Protein AF-A0A261QUI4-F1 (afdb_monomer_lite)

Foldseek 3Di:
DDKDFDQDDDDPVDPPVPPPDDQAFDWDDPDQWTWTWHWDADPRGIMIDIDTCNVVVVVVVVVVVVVVVVVVVVVVVVVVVVVVVVPDDPVVVVVVVVVVVD

Sequence (102 aa):
MRAWLQDGAAGGNMPSQLNSLPPRLHLLEPGAETWHVMVADTSRGRLYVLYDATDHEARVRDFGLIVLGMGALCIMAACEVMLLNAELPGDIRHRVARAQRH

pLDDT: mean 74.52, std 11.23, range [52.28, 97.19]

Organism: NCBI:txid1416805

Structure (mmCIF, N/CA/C/O backbone):
data_AF-A0A261QUI4-F1
#
_entry.id   AF-A0A261QUI4-F1
#
loop_
_atom_site.group_PDB
_atom_site.id
_atom_site.type_symbol
_atom_site.label_atom_id
_atom_site.label_alt_id
_atom_site.label_comp_id
_atom_site.label_asym_id
_atom_site.label_entity_id
_atom_site.label_seq_id
_atom_site.pdbx_PDB_ins_code
_atom_site.Cartn_x
_atom_site.Cartn_y
_atom_site.Cartn_z
_atom_site.occupancy
_atom_site.B_iso_or_equiv
_atom_site.auth_seq_id
_atom_site.auth_comp_id
_atom_site.auth_asym_id
_atom_site.auth_atom_id
_atom_site.pdbx_PDB_model_num
ATOM 1 N N . MET A 1 1 ? -3.745 -9.224 14.650 1.00 66.00 1 MET A N 1
ATOM 2 C CA . MET A 1 1 ? -5.200 -9.179 14.932 1.00 66.00 1 MET A CA 1
ATOM 3 C C . MET A 1 1 ? -5.409 -9.254 16.433 1.00 66.00 1 MET A C 1
ATOM 5 O O . MET A 1 1 ? -4.853 -10.147 17.064 1.00 66.00 1 MET A O 1
ATOM 9 N N . ARG A 1 2 ? -6.149 -8.307 17.007 1.00 75.31 2 ARG A N 1
ATOM 10 C CA . ARG A 1 2 ? -6.484 -8.266 18.437 1.00 75.31 2 ARG A CA 1
ATOM 11 C C . ARG A 1 2 ? -7.991 -8.085 18.589 1.00 75.31 2 ARG A C 1
ATOM 13 O O . ARG A 1 2 ? -8.598 -7.367 17.801 1.00 75.31 2 ARG A O 1
ATOM 20 N N . ALA A 1 3 ? -8.590 -8.755 19.566 1.00 77.06 3 ALA A N 1
ATOM 21 C CA . ALA A 1 3 ? -10.022 -8.673 19.819 1.00 77.06 3 ALA A CA 1
ATOM 22 C C . ALA A 1 3 ? -10.284 -8.525 21.316 1.00 77.06 3 ALA A C 1
ATOM 24 O O . ALA A 1 3 ? -9.637 -9.184 22.131 1.00 77.06 3 ALA A O 1
ATOM 25 N N . TRP A 1 4 ? -11.248 -7.678 21.656 1.00 78.50 4 TRP A N 1
ATOM 26 C CA . TRP A 1 4 ? -11.690 -7.437 23.022 1.00 78.50 4 TRP A CA 1
ATOM 27 C C . TRP A 1 4 ? -13.214 -7.498 23.074 1.00 78.50 4 TRP A C 1
ATOM 29 O O . TRP A 1 4 ? -13.895 -6.907 22.237 1.00 78.50 4 TRP A O 1
ATOM 39 N N . LEU A 1 5 ? -13.746 -8.208 24.066 1.00 73.62 5 LEU A N 1
ATOM 40 C CA . LEU A 1 5 ? -15.171 -8.229 24.377 1.00 73.62 5 LEU A CA 1
ATOM 41 C C . LEU A 1 5 ? -15.390 -7.423 25.657 1.00 73.62 5 LEU A C 1
ATOM 43 O O . LEU A 1 5 ? -14.792 -7.720 26.691 1.00 73.62 5 LEU A O 1
ATOM 47 N N . GLN A 1 6 ? -16.215 -6.387 25.569 1.00 72.44 6 GLN A N 1
ATOM 48 C CA . GLN A 1 6 ? -16.561 -5.515 26.679 1.00 72.44 6 GLN A CA 1
ATOM 49 C C . GLN A 1 6 ? -17.974 -5.844 27.174 1.00 72.44 6 GLN A C 1
ATOM 51 O O . GLN A 1 6 ? -18.960 -5.309 26.665 1.00 72.44 6 GLN A O 1
ATOM 56 N N . ASP A 1 7 ? -18.056 -6.673 28.212 1.00 68.75 7 ASP A N 1
ATOM 57 C CA . ASP A 1 7 ? -19.285 -6.931 28.971 1.00 68.75 7 ASP A CA 1
ATOM 58 C C . ASP A 1 7 ? -19.348 -5.938 30.158 1.00 68.75 7 ASP A C 1
ATOM 60 O O . ASP A 1 7 ? -19.107 -6.295 31.310 1.00 68.75 7 ASP A O 1
ATOM 64 N N . GLY A 1 8 ? -19.581 -4.645 29.882 1.00 67.38 8 GLY A N 1
ATOM 65 C CA . GLY A 1 8 ? -19.662 -3.586 30.909 1.00 67.38 8 GLY A CA 1
ATOM 66 C C . GLY A 1 8 ? -18.491 -2.588 30.912 1.00 67.38 8 GLY A C 1
ATOM 67 O O . GLY A 1 8 ? -18.262 -1.904 29.916 1.00 67.38 8 GLY A O 1
ATOM 68 N N . ALA A 1 9 ? -17.779 -2.415 32.035 1.00 56.12 9 ALA A N 1
ATOM 69 C CA . ALA A 1 9 ? -16.671 -1.450 32.138 1.00 56.12 9 ALA A CA 1
ATOM 70 C C . ALA A 1 9 ? -15.499 -1.844 31.219 1.00 56.12 9 ALA A C 1
ATOM 72 O O . ALA A 1 9 ? -15.158 -3.021 31.122 1.00 56.12 9 ALA A O 1
ATOM 73 N N . ALA A 1 10 ? -14.899 -0.866 30.531 1.00 56.00 10 ALA A N 1
ATOM 74 C CA . ALA A 1 10 ? -13.816 -1.097 29.576 1.00 56.00 10 ALA A CA 1
ATOM 75 C C . ALA A 1 10 ? -12.675 -1.889 30.230 1.00 56.00 10 ALA A C 1
ATOM 77 O O . ALA A 1 10 ? -12.036 -1.414 31.170 1.00 56.00 10 ALA A O 1
ATOM 78 N N . GLY A 1 11 ? -12.444 -3.116 29.756 1.00 55.50 11 GLY A N 1
ATOM 79 C CA . GLY A 1 11 ? -11.379 -3.975 30.263 1.00 55.50 11 GLY A CA 1
ATOM 80 C C . GLY A 1 11 ? -10.025 -3.286 30.096 1.00 55.50 11 GLY A C 1
ATOM 81 O O . GLY A 1 11 ? -9.686 -2.851 28.996 1.00 55.50 11 GLY A O 1
ATOM 82 N N . GLY A 1 12 ? -9.248 -3.192 31.180 1.00 58.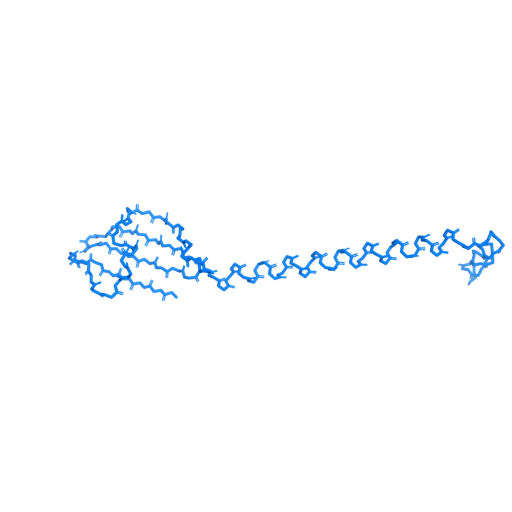03 12 GLY A N 1
ATOM 83 C CA . GLY A 1 12 ? -8.045 -2.351 31.301 1.00 58.03 12 GLY A CA 1
ATOM 84 C C . GLY A 1 12 ? -6.870 -2.650 30.356 1.00 58.03 12 GLY A C 1
ATOM 85 O O . GLY A 1 12 ? -5.811 -2.059 30.519 1.00 58.03 12 GLY A O 1
ATOM 86 N N . ASN A 1 13 ? -7.039 -3.544 29.379 1.00 64.12 13 ASN A N 1
ATOM 87 C CA . ASN A 1 13 ? -6.040 -3.879 28.361 1.00 64.12 13 ASN A CA 1
ATOM 88 C C . ASN A 1 13 ? -6.439 -3.413 26.943 1.00 64.12 13 ASN A C 1
ATOM 90 O O . ASN A 1 13 ? -5.825 -3.830 25.959 1.00 64.12 13 ASN A O 1
ATOM 94 N N . MET A 1 14 ? -7.500 -2.606 26.816 1.00 66.81 14 MET A N 1
ATOM 95 C CA . MET A 1 14 ? -7.902 -1.988 25.551 1.00 66.81 14 MET A CA 1
ATOM 96 C C . MET A 1 14 ? -7.290 -0.578 25.433 1.00 66.81 14 MET A C 1
ATOM 98 O O . MET A 1 14 ? -7.422 0.210 26.373 1.00 66.81 14 MET A O 1
ATOM 102 N N . PRO A 1 15 ? -6.626 -0.239 24.308 1.00 69.12 15 PRO A N 1
ATOM 103 C CA . PRO A 1 15 ? -6.131 1.112 24.050 1.00 69.12 15 PRO A CA 1
ATOM 104 C C . PRO A 1 15 ? -7.214 2.171 24.270 1.00 69.12 15 PRO A C 1
ATOM 106 O O . PRO A 1 15 ? -8.340 2.031 23.791 1.00 69.12 15 PRO A O 1
ATOM 109 N N . SER A 1 16 ? -6.874 3.252 24.972 1.00 71.25 16 SER A N 1
ATOM 110 C CA . SER A 1 16 ? -7.833 4.303 25.333 1.00 71.25 16 SER A CA 1
ATOM 111 C C . SER A 1 16 ? -8.483 4.968 24.116 1.00 71.25 16 SER A C 1
ATOM 113 O O . SER A 1 16 ? -9.626 5.408 24.217 1.00 71.25 16 SER A O 1
ATOM 115 N N . GLN A 1 17 ? -7.810 4.964 22.957 1.00 68.50 17 GLN A N 1
ATOM 116 C CA . GLN A 1 17 ? -8.347 5.476 21.690 1.00 68.50 17 GLN A CA 1
ATOM 117 C C . GLN A 1 17 ? -9.567 4.689 21.175 1.00 68.50 17 GLN A C 1
ATOM 119 O O . GLN A 1 17 ? -10.313 5.200 20.346 1.00 68.50 17 GLN A O 1
ATOM 124 N N . LEU A 1 18 ? -9.790 3.463 21.661 1.00 66.81 18 LEU A N 1
ATOM 125 C CA . LEU A 1 18 ? -10.902 2.601 21.246 1.00 66.81 18 LEU A CA 1
ATOM 126 C C . LEU A 1 18 ? -12.151 2.774 22.124 1.00 66.81 18 LEU A C 1
ATOM 128 O O . LEU A 1 18 ? -13.250 2.442 21.686 1.00 66.81 18 LEU A O 1
ATOM 132 N N . ASN A 1 19 ? -12.004 3.306 23.346 1.00 67.44 19 ASN A N 1
ATOM 133 C CA . ASN A 1 19 ? -13.074 3.355 24.355 1.00 67.44 19 ASN A CA 1
ATOM 134 C C . ASN A 1 19 ? -14.271 4.237 23.967 1.00 67.44 19 ASN A C 1
ATOM 136 O O . ASN A 1 19 ? -15.366 4.042 24.492 1.00 67.44 19 ASN A O 1
ATOM 140 N N . SER A 1 20 ? -14.076 5.217 23.083 1.00 68.31 20 SER A N 1
ATOM 141 C CA . SER A 1 20 ? -15.108 6.180 22.676 1.00 68.31 20 SER A CA 1
ATOM 142 C C . SER A 1 20 ? -15.661 5.937 21.269 1.00 68.31 20 SER A C 1
ATOM 144 O O . SER A 1 20 ? -16.468 6.735 20.790 1.00 68.31 20 SER A O 1
ATOM 146 N N . LEU A 1 21 ? -15.257 4.856 20.593 1.00 67.50 21 LEU A N 1
ATOM 147 C CA . LEU A 1 21 ? -15.675 4.617 19.215 1.00 67.50 21 LEU A CA 1
ATOM 148 C C . LEU A 1 21 ? -17.128 4.119 19.155 1.00 67.50 21 LEU A C 1
ATOM 150 O O . LEU A 1 21 ? -17.477 3.135 19.817 1.00 67.50 21 LEU A O 1
ATOM 154 N N . PRO A 1 22 ? -17.995 4.768 18.356 1.00 68.38 22 PRO A N 1
ATOM 155 C CA . PRO A 1 22 ? -19.357 4.295 18.156 1.00 68.38 22 PRO A CA 1
ATOM 156 C C . PRO A 1 22 ? -19.365 2.957 17.392 1.00 68.38 22 PRO A C 1
ATOM 158 O O . PRO A 1 22 ? -18.421 2.681 16.653 1.00 68.38 22 PRO A O 1
ATOM 161 N N . PRO A 1 23 ? -20.417 2.129 17.519 1.00 67.31 23 PRO A N 1
ATOM 162 C CA . PRO A 1 23 ? -20.531 0.852 16.811 1.00 67.31 23 PRO A CA 1
ATOM 163 C C . PRO A 1 23 ? -20.543 1.059 15.287 1.00 67.31 23 PRO A C 1
ATOM 165 O O . PRO A 1 23 ? -21.550 1.453 14.695 1.00 67.31 23 PRO A O 1
ATOM 168 N N . ARG A 1 24 ? -19.375 0.868 14.665 1.00 69.81 24 ARG A N 1
ATOM 169 C CA . ARG A 1 24 ? -19.112 0.987 13.226 1.00 69.81 24 ARG A CA 1
ATOM 170 C C . ARG A 1 24 ? -17.727 0.425 12.894 1.00 69.81 24 ARG A C 1
ATOM 172 O O . ARG A 1 24 ? -16.933 0.134 13.789 1.00 69.81 24 ARG A O 1
ATOM 179 N N . LEU A 1 25 ? -17.435 0.329 11.599 1.00 71.88 25 LEU A N 1
ATOM 180 C CA . LEU A 1 25 ? -16.070 0.248 11.095 1.00 71.88 25 LEU A CA 1
ATOM 181 C C . LEU A 1 25 ? -15.413 1.633 11.193 1.00 71.88 25 LEU A C 1
ATOM 183 O O . LEU A 1 25 ? -15.960 2.609 10.676 1.00 71.88 25 LEU A O 1
ATOM 187 N N . HIS A 1 26 ? -14.251 1.695 11.833 1.00 74.50 26 HIS A N 1
ATOM 188 C CA . HIS A 1 26 ? -13.417 2.885 11.956 1.00 74.50 26 HIS A CA 1
ATOM 189 C C . HIS A 1 26 ? -12.024 2.601 11.413 1.00 74.50 26 HIS A C 1
ATOM 191 O O . HIS A 1 26 ? -11.445 1.551 11.689 1.00 74.50 26 HIS A O 1
ATOM 197 N N . LEU A 1 27 ? -11.494 3.559 10.661 1.00 71.94 27 LEU A N 1
ATOM 198 C CA . LEU A 1 27 ? -10.089 3.620 10.286 1.00 71.94 27 LEU A CA 1
ATOM 199 C C . LEU A 1 27 ? -9.396 4.556 11.278 1.00 71.94 27 LEU A C 1
ATOM 201 O O . LEU A 1 27 ? -9.827 5.696 11.448 1.00 71.94 27 LEU A O 1
ATOM 205 N N . LEU A 1 28 ? -8.362 4.068 11.954 1.00 72.38 28 LEU A N 1
ATOM 206 C CA . LEU A 1 28 ? -7.520 4.862 12.843 1.00 72.38 28 LEU A CA 1
ATOM 207 C C . LEU A 1 28 ? -6.087 4.787 12.336 1.00 72.38 28 LEU A C 1
ATOM 209 O O . LEU A 1 28 ? -5.574 3.695 12.125 1.00 72.38 28 LEU A O 1
ATOM 213 N N . GLU A 1 29 ? -5.437 5.937 12.211 1.00 66.50 29 GLU A N 1
ATOM 214 C CA . GLU A 1 29 ? -4.042 6.036 11.769 1.00 66.50 29 GLU A CA 1
ATOM 215 C C . GLU A 1 29 ? -3.174 6.664 12.877 1.00 66.50 29 GLU A C 1
ATOM 217 O O . GLU A 1 29 ? -2.799 7.839 12.798 1.00 66.50 29 GLU A O 1
ATOM 222 N N . PRO A 1 30 ? -2.905 5.956 13.992 1.00 67.81 30 PRO A N 1
ATOM 223 C CA . PRO A 1 30 ? -2.010 6.463 15.023 1.00 67.81 30 PRO A CA 1
ATOM 224 C C . PRO A 1 30 ? -0.550 6.419 14.542 1.00 67.81 30 PRO A C 1
ATOM 226 O O . PRO A 1 30 ? 0.178 5.450 14.743 1.00 67.81 30 PRO A O 1
ATOM 229 N N . GLY A 1 31 ? -0.089 7.517 13.942 1.00 69.06 31 GLY A N 1
ATOM 230 C CA . GLY A 1 31 ? 1.309 7.692 13.545 1.00 69.06 31 GLY A CA 1
ATOM 231 C C . GLY A 1 31 ? 1.649 6.965 12.245 1.00 69.06 31 GLY A C 1
ATOM 232 O O . GLY A 1 31 ? 1.268 7.425 11.175 1.00 69.06 31 GLY A O 1
ATOM 233 N N . ALA A 1 32 ? 2.424 5.881 12.335 1.00 60.75 32 ALA A N 1
ATOM 234 C CA . ALA A 1 32 ? 2.846 5.079 11.180 1.00 60.75 32 ALA A CA 1
ATOM 235 C C . ALA A 1 32 ? 2.021 3.794 11.000 1.00 60.75 32 ALA A C 1
ATOM 237 O O . ALA A 1 32 ? 2.303 3.022 10.087 1.00 60.75 32 ALA A O 1
ATOM 238 N N . GLU A 1 33 ? 1.049 3.555 11.881 1.00 59.38 33 GLU A N 1
ATOM 239 C CA . GLU A 1 33 ? 0.229 2.349 11.883 1.00 59.38 33 GLU A CA 1
ATOM 240 C C . GLU A 1 33 ? -1.170 2.640 11.342 1.00 59.38 33 GLU A C 1
ATOM 242 O O . GLU A 1 33 ? -1.745 3.684 11.650 1.00 59.38 33 GLU A O 1
ATOM 247 N N . THR A 1 34 ? -1.731 1.692 10.591 1.00 69.88 34 THR A N 1
ATOM 248 C CA . THR A 1 34 ? -3.103 1.765 10.081 1.00 69.88 34 THR A CA 1
ATOM 249 C C . THR A 1 34 ? -3.944 0.668 10.714 1.00 69.88 34 THR A C 1
ATOM 251 O O . THR A 1 34 ? -3.753 -0.525 10.465 1.00 69.88 34 THR A O 1
ATOM 254 N N . TRP A 1 35 ? -4.886 1.057 11.568 1.00 74.56 35 TRP A N 1
ATOM 255 C CA . TRP A 1 35 ? -5.764 0.151 12.299 1.00 74.56 35 TRP A CA 1
ATOM 256 C C . TRP A 1 35 ? -7.180 0.203 11.727 1.00 74.56 35 TRP A C 1
ATOM 258 O O . TRP A 1 35 ? -7.859 1.229 11.776 1.00 74.56 35 TRP A O 1
ATOM 268 N N . HIS A 1 36 ? -7.674 -0.940 11.266 1.00 75.38 36 HIS A N 1
ATOM 269 C CA . HIS A 1 36 ? -9.090 -1.142 10.991 1.00 75.38 36 HIS A CA 1
ATOM 270 C C . HIS A 1 36 ? -9.772 -1.695 12.237 1.00 75.38 36 HIS A C 1
ATOM 272 O O . HIS A 1 36 ? -9.504 -2.818 12.665 1.00 75.38 36 HIS A O 1
ATOM 278 N N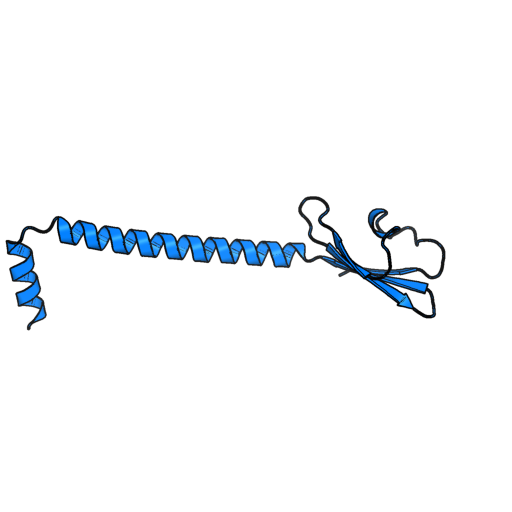 . VAL A 1 37 ? -10.672 -0.914 12.822 1.00 76.31 37 VAL A N 1
ATOM 279 C CA . VAL A 1 37 ? -11.399 -1.278 14.037 1.00 76.31 37 VAL A CA 1
ATOM 280 C C . VAL A 1 37 ? -12.858 -1.511 13.694 1.00 76.31 37 VAL A C 1
ATOM 282 O O . VAL A 1 37 ? -13.562 -0.597 13.276 1.00 76.31 37 VAL A O 1
ATOM 285 N N . MET A 1 38 ? -13.338 -2.729 13.903 1.00 76.88 38 MET A N 1
ATOM 286 C CA . MET A 1 38 ? -14.757 -3.054 13.828 1.00 76.88 38 MET A CA 1
ATOM 287 C C . MET A 1 38 ? -15.335 -3.084 15.238 1.00 76.88 38 MET A C 1
ATOM 289 O O . MET A 1 38 ? -14.874 -3.856 16.081 1.00 76.88 38 MET A O 1
ATOM 293 N N . VAL A 1 39 ? -16.358 -2.268 15.480 1.00 78.19 39 VAL A N 1
ATOM 294 C CA . VAL A 1 39 ? -17.103 -2.248 16.741 1.00 78.19 39 VAL A CA 1
ATOM 295 C C . VAL A 1 39 ? -18.524 -2.734 16.483 1.00 78.19 39 VAL A C 1
ATOM 297 O O . VAL A 1 39 ? -19.258 -2.118 15.711 1.00 78.19 39 VAL A O 1
ATOM 300 N N . ALA A 1 40 ? -18.914 -3.834 17.123 1.00 76.69 40 ALA A N 1
ATOM 301 C CA . ALA A 1 40 ? -20.243 -4.424 16.991 1.00 76.69 40 ALA A CA 1
ATOM 302 C C . ALA A 1 40 ? -20.885 -4.638 18.365 1.00 76.69 40 ALA A C 1
ATOM 304 O O . ALA A 1 40 ? -20.256 -5.175 19.277 1.00 76.69 40 ALA A O 1
ATOM 305 N N . ASP A 1 41 ? -22.149 -4.243 18.506 1.00 76.12 41 ASP A N 1
ATOM 306 C CA . ASP A 1 41 ? -22.932 -4.551 19.701 1.00 76.12 41 ASP A CA 1
ATOM 307 C C . ASP A 1 41 ? -23.462 -5.992 19.613 1.00 76.12 41 ASP A C 1
ATOM 309 O O . ASP A 1 41 ? -23.959 -6.439 18.578 1.00 76.12 41 ASP A O 1
ATOM 313 N N . THR A 1 42 ? -23.338 -6.737 20.708 1.00 72.75 42 THR A N 1
ATOM 314 C CA . THR A 1 42 ? -23.801 -8.122 20.844 1.00 72.75 42 THR A CA 1
ATOM 315 C C . THR A 1 42 ? -24.725 -8.239 22.053 1.00 72.75 42 THR A C 1
ATOM 317 O O . THR A 1 42 ? -24.749 -7.367 22.918 1.00 72.75 42 THR A O 1
ATOM 320 N N . SER A 1 43 ? -25.459 -9.347 22.171 1.00 71.94 43 SER A N 1
ATOM 321 C CA . SER A 1 43 ? -26.351 -9.586 23.316 1.00 71.94 43 SER A CA 1
ATOM 322 C C . SER A 1 43 ? -25.631 -9.701 24.668 1.00 71.94 43 SER A C 1
ATOM 324 O O . SER A 1 43 ? -26.295 -9.710 25.700 1.00 71.94 43 SER A O 1
ATOM 326 N N . ARG A 1 44 ? -24.296 -9.832 24.675 1.00 65.44 44 ARG A N 1
ATOM 327 C CA . ARG A 1 44 ? -23.470 -9.916 25.892 1.00 65.44 44 ARG A CA 1
ATOM 328 C C . ARG A 1 44 ? -22.750 -8.612 26.239 1.00 65.44 44 ARG A C 1
ATOM 330 O O . ARG A 1 44 ? -22.502 -8.362 27.412 1.00 65.44 44 ARG A O 1
ATOM 337 N N . GLY A 1 45 ? -22.516 -7.758 25.248 1.00 73.12 45 GLY A N 1
ATOM 338 C CA . GLY A 1 45 ? -21.698 -6.562 25.392 1.00 73.12 45 GLY A CA 1
ATOM 339 C C . GLY A 1 45 ? -21.209 -6.054 24.039 1.00 73.12 45 GLY A C 1
ATOM 340 O O . GLY A 1 45 ? -21.723 -6.448 22.989 1.00 73.12 45 GLY A O 1
ATOM 341 N N . A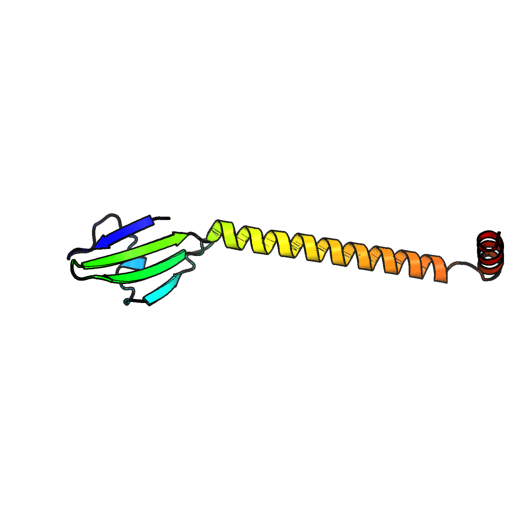RG A 1 46 ? -20.196 -5.190 24.041 1.00 75.88 46 ARG A N 1
ATOM 342 C CA . ARG A 1 46 ? -19.626 -4.608 22.818 1.00 75.88 46 ARG A CA 1
ATOM 343 C C . ARG A 1 46 ? -18.342 -5.329 22.413 1.00 75.88 46 ARG A C 1
ATOM 345 O O . ARG A 1 46 ? -17.414 -5.442 23.209 1.00 75.88 46 ARG A O 1
ATOM 352 N N . LEU A 1 47 ? -18.284 -5.813 21.177 1.00 75.31 47 LEU A N 1
ATOM 353 C CA . LEU A 1 47 ? -17.122 -6.482 20.596 1.00 75.31 47 LEU A CA 1
ATOM 354 C C . LEU A 1 47 ? -16.292 -5.479 19.789 1.00 75.31 47 LEU A C 1
ATOM 356 O O . LEU A 1 47 ? -16.811 -4.840 18.876 1.00 75.31 47 LEU A O 1
ATOM 360 N N . TYR A 1 48 ? -15.000 -5.395 20.095 1.00 75.50 48 TYR A N 1
ATOM 361 C CA . TYR A 1 48 ? -14.016 -4.601 19.366 1.00 75.50 48 TYR A CA 1
ATOM 362 C C . TYR A 1 48 ? -13.021 -5.545 18.699 1.00 75.50 48 TYR A C 1
ATOM 364 O O . TYR A 1 48 ? -12.334 -6.315 19.372 1.00 75.50 48 TYR A O 1
ATOM 372 N N . VAL A 1 49 ? -12.918 -5.482 17.377 1.00 75.88 49 VAL A N 1
ATOM 373 C CA . VAL A 1 49 ? -11.932 -6.234 16.597 1.00 75.88 49 VAL A CA 1
ATOM 374 C C . VAL A 1 49 ? -11.005 -5.236 15.928 1.00 75.88 49 VAL A C 1
ATOM 376 O O . VAL A 1 49 ? -11.447 -4.458 15.091 1.00 75.88 49 VAL A O 1
ATOM 379 N N . LEU A 1 50 ? -9.725 -5.263 16.290 1.00 76.50 50 LEU A N 1
ATOM 380 C CA . LEU A 1 50 ? -8.681 -4.462 15.665 1.00 76.50 50 LEU A CA 1
ATOM 381 C C . LEU A 1 50 ? -7.860 -5.342 14.729 1.00 76.50 50 LEU A C 1
ATOM 383 O O . LEU A 1 50 ? -7.202 -6.316 15.128 1.00 76.50 50 LEU A O 1
ATOM 387 N N . TYR A 1 51 ? -7.895 -4.966 13.464 1.00 72.31 51 TYR A N 1
ATOM 388 C CA . TYR A 1 51 ? -7.025 -5.475 12.432 1.00 72.31 51 TYR A CA 1
ATOM 389 C C . TYR A 1 51 ? -5.938 -4.439 12.160 1.00 72.31 51 TYR A C 1
ATOM 391 O O . TYR A 1 51 ? -6.218 -3.323 11.735 1.00 72.31 51 TYR A O 1
ATOM 399 N N . ASP A 1 52 ? -4.702 -4.821 12.446 1.00 68.12 52 ASP A N 1
ATOM 400 C CA . ASP A 1 52 ? -3.530 -4.038 12.085 1.00 68.12 52 ASP A CA 1
ATOM 401 C C . ASP A 1 52 ? -3.244 -4.284 10.598 1.00 68.12 52 ASP A C 1
ATOM 403 O O . ASP A 1 52 ? -2.923 -5.409 10.205 1.00 68.12 52 ASP A O 1
ATOM 407 N N . ALA A 1 53 ? -3.467 -3.259 9.777 1.00 66.69 53 ALA A N 1
ATOM 408 C CA . ALA A 1 53 ? -3.276 -3.279 8.331 1.00 66.69 53 ALA A CA 1
ATOM 409 C C . ALA A 1 53 ? -1.945 -2.640 7.903 1.00 66.69 53 ALA A C 1
ATOM 411 O O . ALA A 1 53 ? -1.668 -2.583 6.705 1.00 66.69 53 ALA A O 1
ATOM 412 N N . THR A 1 54 ? -1.108 -2.204 8.850 1.00 63.09 54 THR A N 1
ATOM 413 C CA . THR A 1 54 ? 0.139 -1.461 8.597 1.00 63.09 54 THR A CA 1
ATOM 414 C C . THR A 1 54 ? 1.066 -2.195 7.627 1.00 63.09 54 THR A C 1
ATOM 416 O O . THR A 1 54 ? 1.498 -1.634 6.619 1.00 63.09 54 THR A O 1
ATOM 419 N N . ASP A 1 55 ? 1.292 -3.490 7.862 1.00 59.06 55 ASP A N 1
ATOM 420 C CA . ASP A 1 55 ? 2.114 -4.337 6.987 1.00 59.06 55 ASP A CA 1
ATOM 421 C C . ASP A 1 55 ? 1.509 -4.518 5.585 1.00 59.06 55 ASP A C 1
ATOM 423 O O . ASP A 1 55 ? 2.228 -4.719 4.601 1.00 59.06 55 ASP A O 1
ATOM 427 N N . HIS A 1 56 ? 0.179 -4.463 5.477 1.00 58.53 56 HIS A N 1
ATOM 428 C CA . HIS A 1 56 ? -0.519 -4.588 4.201 1.00 58.53 56 HIS A CA 1
ATOM 429 C C . HIS A 1 56 ? -0.374 -3.314 3.365 1.00 58.53 56 HIS A C 1
ATOM 431 O O . HIS A 1 56 ? -0.080 -3.391 2.172 1.00 58.53 56 HIS A O 1
ATOM 437 N N . GLU A 1 57 ? -0.519 -2.144 3.981 1.00 63.47 57 GLU A N 1
ATOM 438 C CA . GLU A 1 57 ? -0.401 -0.859 3.289 1.00 63.47 57 GLU A CA 1
ATOM 439 C C . GLU A 1 57 ? 1.041 -0.525 2.902 1.00 63.47 57 GLU A C 1
ATOM 441 O O . GLU A 1 57 ? 1.281 -0.037 1.792 1.00 63.47 57 GLU A O 1
ATOM 446 N N . ALA A 1 58 ? 2.012 -0.861 3.757 1.00 68.75 58 ALA A N 1
ATOM 447 C CA . ALA A 1 58 ? 3.433 -0.724 3.441 1.00 68.75 58 ALA A CA 1
ATOM 448 C C . ALA A 1 58 ? 3.801 -1.515 2.174 1.00 68.75 58 ALA A C 1
ATOM 450 O O . ALA A 1 58 ? 4.414 -0.979 1.251 1.00 68.75 58 ALA A O 1
ATOM 451 N N . ARG A 1 59 ? 3.321 -2.760 2.061 1.00 69.88 59 ARG A N 1
ATOM 452 C CA . ARG A 1 59 ? 3.595 -3.617 0.901 1.00 69.88 59 ARG A CA 1
ATOM 453 C C . ARG A 1 59 ? 2.967 -3.099 -0.394 1.00 69.88 59 ARG A C 1
ATOM 455 O O . ARG A 1 59 ? 3.578 -3.212 -1.456 1.00 69.88 59 ARG A O 1
ATOM 462 N N . VAL A 1 60 ? 1.759 -2.534 -0.326 1.00 74.62 60 VAL A N 1
ATOM 463 C CA . VAL A 1 60 ? 1.105 -1.916 -1.495 1.00 74.62 60 VAL A CA 1
ATOM 464 C C . VAL A 1 60 ? 1.910 -0.713 -1.989 1.00 74.62 60 VAL A C 1
ATOM 466 O O . VAL A 1 60 ? 2.106 -0.556 -3.196 1.00 74.62 60 VAL A O 1
ATOM 469 N N . ARG A 1 61 ? 2.430 0.105 -1.068 1.00 78.06 61 ARG A N 1
ATOM 470 C CA . ARG A 1 61 ? 3.284 1.252 -1.399 1.00 78.06 61 ARG A CA 1
ATOM 471 C C . ARG A 1 61 ? 4.594 0.817 -2.056 1.00 78.06 61 ARG A C 1
ATOM 473 O O . ARG A 1 61 ? 4.951 1.371 -3.095 1.00 78.06 61 ARG A O 1
ATOM 480 N N . ASP A 1 62 ? 5.263 -0.195 -1.510 1.00 82.69 62 ASP A N 1
ATOM 481 C CA . ASP A 1 62 ? 6.514 -0.725 -2.067 1.00 82.69 62 ASP A CA 1
ATOM 482 C C . ASP A 1 62 ? 6.319 -1.282 -3.480 1.00 82.69 62 ASP A C 1
ATOM 484 O O . ASP A 1 62 ? 7.105 -0.997 -4.385 1.00 82.69 62 ASP A O 1
ATOM 488 N N . PHE A 1 63 ? 5.227 -2.018 -3.711 1.00 84.56 63 PHE A N 1
ATOM 489 C CA . PHE A 1 63 ? 4.886 -2.508 -5.045 1.00 84.56 63 PHE A CA 1
ATOM 490 C C . PHE A 1 63 ? 4.667 -1.356 -6.037 1.00 84.56 63 PHE A C 1
ATOM 492 O O . PHE A 1 63 ? 5.180 -1.397 -7.156 1.00 84.56 63 PHE A O 1
ATOM 499 N N . GLY A 1 64 ? 3.965 -0.299 -5.616 1.00 86.88 64 GLY A N 1
ATOM 500 C CA . GLY A 1 64 ? 3.772 0.906 -6.424 1.00 86.88 64 GLY A CA 1
ATOM 501 C C . GLY A 1 64 ? 5.092 1.577 -6.816 1.00 86.88 64 GLY A C 1
ATOM 502 O O . GLY A 1 64 ? 5.269 1.946 -7.977 1.00 86.88 64 GLY A O 1
ATOM 503 N N . LEU A 1 65 ? 6.045 1.678 -5.884 1.00 91.88 65 LEU A N 1
ATOM 504 C CA . LEU A 1 65 ? 7.373 2.243 -6.148 1.00 91.88 65 LEU A CA 1
ATOM 505 C C . LEU A 1 65 ? 8.192 1.389 -7.121 1.00 91.88 65 LEU A C 1
ATOM 507 O O . LEU A 1 65 ? 8.850 1.938 -8.005 1.00 91.88 65 LEU A O 1
ATOM 511 N N . ILE A 1 66 ? 8.121 0.060 -7.014 1.00 93.06 66 ILE A N 1
ATOM 512 C CA . ILE A 1 66 ? 8.792 -0.854 -7.950 1.00 93.06 66 ILE A CA 1
ATOM 513 C C . ILE A 1 66 ? 8.229 -0.686 -9.364 1.00 93.06 66 ILE A C 1
ATOM 515 O O . ILE A 1 66 ? 8.996 -0.555 -10.319 1.00 93.06 66 ILE A O 1
ATOM 519 N N . VAL A 1 67 ? 6.901 -0.661 -9.513 1.00 95.88 67 VAL A N 1
ATOM 520 C CA . VAL A 1 67 ? 6.243 -0.487 -10.819 1.00 95.88 67 VAL A CA 1
ATOM 521 C C . VAL A 1 67 ? 6.579 0.875 -11.422 1.00 95.88 67 VAL A C 1
ATOM 523 O O . VAL A 1 67 ? 6.899 0.956 -12.608 1.00 95.88 67 VAL A O 1
ATOM 526 N N . LEU A 1 68 ? 6.568 1.935 -10.611 1.00 95.81 68 LEU A N 1
ATOM 527 C CA . LEU A 1 68 ? 6.961 3.273 -11.044 1.00 95.81 68 LEU A CA 1
ATOM 528 C C . LEU A 1 68 ? 8.424 3.310 -11.508 1.00 95.81 68 LEU A C 1
ATOM 530 O O . LEU A 1 68 ? 8.713 3.848 -12.576 1.00 95.81 68 LEU A O 1
ATOM 534 N N . GLY A 1 69 ? 9.334 2.701 -10.743 1.00 96.06 69 GLY A N 1
ATOM 535 C CA . GLY A 1 69 ? 10.749 2.593 -11.097 1.00 96.06 69 GLY A CA 1
ATOM 536 C C . GLY A 1 69 ? 10.964 1.825 -12.401 1.00 96.06 69 GLY A C 1
ATOM 537 O O . GLY A 1 69 ? 11.687 2.292 -13.279 1.00 96.06 69 GLY A O 1
ATOM 538 N N . MET A 1 70 ? 10.278 0.693 -12.575 1.00 97.19 70 MET A N 1
ATOM 539 C CA . MET A 1 70 ? 10.321 -0.089 -13.813 1.00 97.19 70 MET A CA 1
ATOM 540 C C . MET A 1 70 ? 9.797 0.719 -15.008 1.00 97.19 70 MET A C 1
ATOM 542 O O . MET A 1 70 ? 10.432 0.750 -16.059 1.00 97.19 70 MET A O 1
ATOM 546 N N . GLY A 1 71 ? 8.677 1.428 -14.842 1.00 96.56 71 GLY A N 1
ATOM 547 C CA . GLY A 1 71 ? 8.119 2.293 -15.882 1.00 96.56 71 GLY A CA 1
ATOM 548 C C . GLY A 1 71 ? 9.077 3.414 -16.289 1.00 96.56 71 GLY A C 1
ATOM 549 O O . GLY A 1 71 ? 9.296 3.636 -17.480 1.00 96.56 71 GLY A O 1
ATOM 550 N N . ALA A 1 72 ? 9.707 4.075 -15.315 1.00 96.94 72 ALA A N 1
ATOM 551 C CA . ALA A 1 72 ? 10.710 5.105 -15.573 1.00 96.94 72 ALA A CA 1
ATOM 552 C C . ALA A 1 72 ? 11.930 4.547 -16.324 1.00 96.94 72 ALA A C 1
ATOM 554 O O . ALA A 1 72 ? 12.381 5.161 -17.290 1.00 96.94 72 ALA A O 1
ATOM 555 N N . LEU A 1 73 ? 12.423 3.363 -15.944 1.00 96.75 73 LEU A N 1
ATOM 556 C CA . LEU A 1 73 ? 13.519 2.681 -16.644 1.00 96.75 73 LEU A CA 1
ATOM 557 C C . LEU A 1 73 ? 13.158 2.362 -18.099 1.00 96.75 73 LEU A C 1
ATOM 559 O O . LEU A 1 73 ? 13.959 2.627 -18.995 1.00 96.75 73 LEU A O 1
ATOM 563 N N . CYS A 1 74 ? 11.948 1.859 -18.357 1.00 97.06 74 CYS A N 1
ATOM 564 C CA . CYS A 1 74 ? 11.483 1.595 -19.719 1.00 97.06 74 CYS A CA 1
ATOM 565 C C . CYS A 1 74 ? 11.426 2.871 -20.571 1.00 97.06 74 CYS A C 1
ATOM 567 O O . CYS A 1 74 ? 11.846 2.853 -21.727 1.00 97.06 74 CYS A O 1
ATOM 569 N N . ILE A 1 75 ? 10.940 3.980 -20.006 1.00 96.25 75 ILE A N 1
ATOM 570 C CA . ILE A 1 75 ? 10.891 5.273 -20.701 1.00 96.25 75 ILE A CA 1
ATOM 571 C C . ILE A 1 75 ? 12.305 5.772 -21.008 1.00 96.25 75 ILE A C 1
ATOM 573 O O . ILE A 1 75 ? 12.568 6.183 -22.135 1.00 96.25 75 ILE A O 1
ATOM 577 N N . MET A 1 76 ? 13.225 5.701 -20.042 1.00 95.94 76 MET A N 1
ATOM 578 C CA . MET A 1 76 ? 14.617 6.111 -20.252 1.00 95.94 76 MET A CA 1
ATOM 579 C C . MET A 1 76 ? 15.287 5.295 -21.358 1.00 95.94 76 MET A C 1
ATOM 581 O O . MET A 1 76 ? 15.875 5.886 -22.258 1.00 95.94 76 MET A O 1
ATOM 585 N N . ALA A 1 77 ? 15.129 3.969 -21.352 1.00 94.06 77 ALA A N 1
ATOM 586 C CA . ALA A 1 77 ? 15.675 3.104 -22.396 1.00 94.06 77 ALA A CA 1
ATOM 587 C C . ALA A 1 77 ? 15.091 3.431 -23.782 1.00 94.06 77 ALA A C 1
ATOM 589 O O . ALA A 1 77 ? 15.817 3.488 -24.772 1.00 94.06 77 ALA A O 1
ATOM 590 N N . ALA A 1 78 ? 13.784 3.698 -23.866 1.00 93.38 78 ALA A N 1
ATOM 591 C CA . ALA A 1 78 ? 13.150 4.104 -25.118 1.00 93.38 78 ALA A CA 1
ATOM 592 C C . ALA A 1 78 ? 13.682 5.458 -25.620 1.00 93.38 78 ALA A C 1
ATOM 594 O O . ALA A 1 78 ? 13.957 5.610 -26.811 1.00 93.38 78 ALA A O 1
ATOM 595 N N . CYS A 1 79 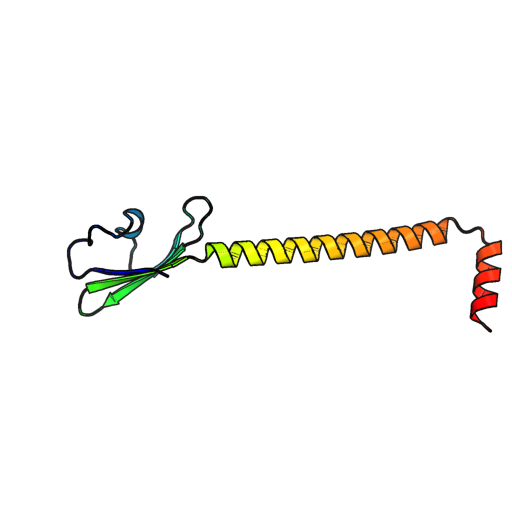? 13.865 6.427 -24.720 1.00 93.19 79 CYS A N 1
ATOM 596 C CA . CYS A 1 79 ? 14.460 7.720 -25.043 1.00 93.19 79 CYS A CA 1
ATOM 597 C C . CYS A 1 79 ? 15.911 7.577 -25.511 1.00 93.19 79 CYS A C 1
ATOM 599 O O . CYS A 1 79 ? 16.280 8.187 -26.507 1.00 93.19 79 CYS A O 1
ATOM 601 N N . GLU A 1 80 ? 16.719 6.751 -24.849 1.00 91.88 80 GLU A N 1
ATOM 602 C CA . GLU A 1 80 ? 18.111 6.497 -25.232 1.00 91.88 80 GLU A CA 1
ATOM 603 C C . GLU A 1 80 ? 18.201 5.884 -26.633 1.00 91.88 80 GLU A C 1
ATOM 605 O O . GLU A 1 80 ? 18.932 6.383 -27.487 1.00 91.88 80 GLU A O 1
ATOM 610 N N . VAL A 1 81 ? 17.381 4.869 -26.920 1.00 91.50 81 VAL A N 1
ATOM 611 C CA . VAL A 1 81 ? 17.287 4.273 -28.261 1.00 91.50 81 VAL A CA 1
ATOM 612 C C . VAL A 1 81 ? 16.837 5.307 -29.294 1.00 91.50 81 VAL A C 1
ATOM 614 O O . VAL A 1 81 ? 17.369 5.340 -30.405 1.00 91.50 81 VAL A O 1
ATOM 617 N N . MET A 1 82 ? 15.864 6.156 -28.961 1.00 91.25 82 MET A N 1
ATOM 618 C CA . MET A 1 82 ? 15.391 7.214 -29.855 1.00 91.25 82 MET A CA 1
ATOM 619 C C . MET A 1 82 ? 16.500 8.231 -30.159 1.00 91.25 82 MET A C 1
ATOM 621 O O . MET A 1 82 ? 16.699 8.586 -31.321 1.00 91.25 82 MET A O 1
ATOM 625 N N . LEU A 1 83 ? 17.240 8.670 -29.139 1.00 86.94 83 LEU A N 1
ATOM 626 C CA . LEU A 1 83 ? 18.336 9.631 -29.272 1.00 86.94 83 LEU A CA 1
ATOM 627 C C . LEU A 1 83 ? 19.502 9.045 -30.073 1.00 86.94 83 LEU A C 1
ATOM 629 O O . LEU A 1 83 ? 19.942 9.671 -31.036 1.00 86.94 83 LEU A O 1
ATOM 633 N N . LEU A 1 84 ? 19.903 7.804 -29.786 1.00 83.19 84 LEU A N 1
ATOM 634 C CA . LEU A 1 84 ? 20.929 7.096 -30.554 1.00 83.19 84 LEU A CA 1
ATOM 635 C C . LEU A 1 84 ? 20.546 6.984 -32.039 1.00 83.19 84 LEU A C 1
ATOM 637 O O . LEU A 1 84 ? 21.378 7.155 -32.929 1.00 83.19 84 LEU A O 1
ATOM 641 N N . ASN A 1 85 ? 19.266 6.730 -32.329 1.00 78.50 85 ASN A N 1
ATOM 642 C CA . ASN A 1 85 ? 18.766 6.697 -33.703 1.00 78.50 85 ASN A CA 1
ATOM 643 C C . ASN A 1 85 ? 18.723 8.077 -34.372 1.00 78.50 85 ASN A C 1
ATOM 645 O O . ASN A 1 85 ? 18.871 8.168 -35.595 1.00 78.50 85 ASN A O 1
ATOM 649 N N . ALA A 1 86 ? 18.515 9.144 -33.602 1.00 76.94 86 ALA A N 1
ATOM 650 C CA . ALA A 1 86 ? 18.533 10.512 -34.103 1.00 76.94 86 ALA A CA 1
ATOM 651 C C . ALA A 1 86 ? 19.955 10.977 -34.460 1.00 76.94 86 ALA A C 1
ATOM 653 O O . ALA A 1 86 ? 20.126 11.670 -35.462 1.00 76.94 86 ALA A O 1
ATOM 654 N N . GLU A 1 87 ? 20.966 10.548 -33.702 1.00 68.12 87 GLU A N 1
ATOM 655 C CA . GLU A 1 87 ? 22.377 10.896 -33.920 1.00 68.12 87 GLU A CA 1
ATOM 656 C C . GLU A 1 87 ? 23.048 10.092 -35.045 1.00 68.12 87 GLU A C 1
ATOM 658 O O . GLU A 1 87 ? 24.114 10.478 -35.524 1.00 68.12 87 GLU A O 1
ATOM 663 N N . LEU A 1 88 ? 22.434 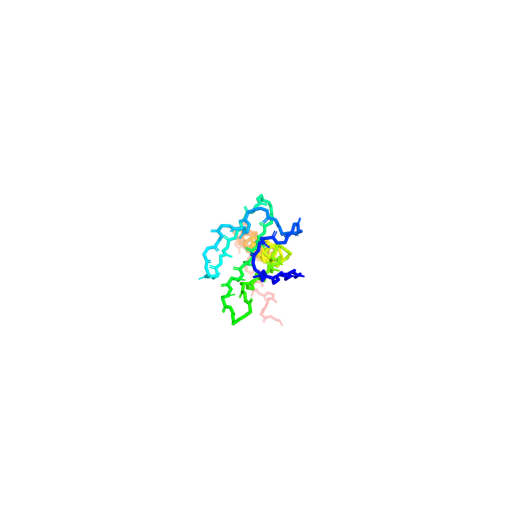9.000 -35.519 1.00 64.81 88 LEU A N 1
ATOM 664 C CA . LEU A 1 88 ? 22.969 8.206 -36.627 1.00 64.81 88 LEU A CA 1
ATOM 665 C C . LEU A 1 88 ? 22.929 8.996 -37.955 1.00 64.81 88 LEU A C 1
ATOM 667 O O . LEU A 1 88 ? 21.832 9.247 -38.479 1.00 64.81 88 LEU A O 1
ATOM 671 N N . PRO A 1 89 ? 24.092 9.318 -38.566 1.00 65.94 89 PRO A N 1
ATOM 672 C CA . PRO A 1 89 ? 24.137 9.954 -39.877 1.00 65.94 89 PRO A CA 1
ATOM 673 C C . PRO A 1 89 ? 23.477 9.058 -40.935 1.00 65.94 89 PRO A C 1
ATOM 675 O O . PRO A 1 89 ? 23.582 7.828 -40.890 1.00 65.94 89 PRO A O 1
ATOM 678 N N . GLY A 1 90 ? 22.786 9.677 -41.901 1.00 66.75 90 GLY A N 1
ATOM 679 C CA . GLY A 1 90 ? 21.918 8.987 -42.871 1.00 66.75 90 GLY A CA 1
ATOM 680 C C . G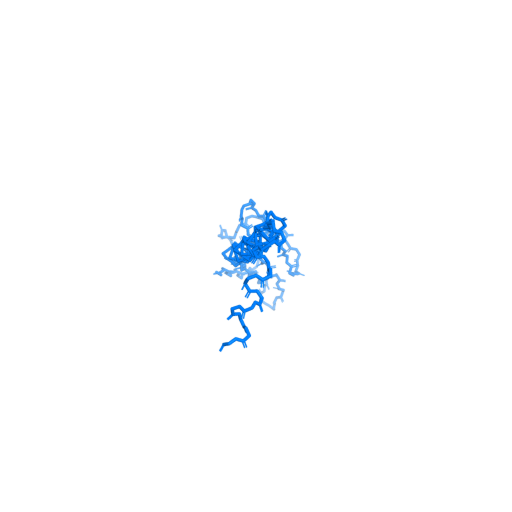LY A 1 90 ? 22.577 7.821 -43.623 1.00 66.75 90 GLY A C 1
ATOM 681 O O . GLY A 1 90 ? 21.908 6.838 -43.935 1.00 66.75 90 GLY A O 1
ATOM 682 N N . ASP A 1 91 ? 23.894 7.873 -43.826 1.00 67.81 91 ASP A N 1
ATOM 683 C CA . ASP A 1 91 ? 24.674 6.825 -44.497 1.00 67.81 91 ASP A CA 1
ATOM 684 C C . ASP A 1 91 ? 24.685 5.483 -43.725 1.00 67.81 91 ASP A C 1
ATOM 686 O O . ASP A 1 91 ? 24.515 4.404 -44.298 1.00 67.81 91 ASP A O 1
ATOM 690 N N . ILE A 1 92 ? 24.757 5.520 -42.390 1.00 66.88 92 ILE A N 1
ATOM 691 C CA . ILE A 1 92 ? 24.746 4.306 -41.550 1.00 66.88 92 ILE A CA 1
ATOM 692 C C . ILE A 1 92 ? 23.344 3.683 -41.529 1.00 66.88 92 ILE A C 1
ATOM 694 O O . ILE A 1 92 ? 23.194 2.458 -41.570 1.00 66.88 92 ILE A O 1
ATOM 698 N N . ARG A 1 93 ? 22.305 4.525 -41.568 1.00 66.88 93 ARG A N 1
ATOM 699 C CA . ARG A 1 93 ? 20.895 4.109 -41.600 1.00 66.88 93 ARG A CA 1
ATOM 700 C C . ARG A 1 93 ? 20.586 3.257 -42.838 1.00 66.88 93 ARG A C 1
ATOM 702 O O . ARG A 1 93 ? 19.911 2.231 -42.735 1.00 66.88 93 ARG A O 1
ATOM 709 N N . HIS A 1 94 ? 21.150 3.616 -43.995 1.00 65.25 94 HIS A N 1
ATOM 710 C CA . HIS A 1 94 ? 21.010 2.839 -45.231 1.00 65.25 94 HIS A CA 1
ATOM 711 C C . HIS A 1 94 ? 21.741 1.489 -45.191 1.00 65.25 94 HIS A C 1
ATOM 713 O O . HIS A 1 94 ? 21.259 0.521 -45.786 1.00 65.25 94 HIS A O 1
ATOM 719 N N . ARG A 1 95 ? 22.872 1.389 -44.479 1.00 69.56 95 ARG A N 1
ATOM 720 C CA . ARG A 1 95 ? 23.638 0.137 -44.339 1.00 69.56 95 ARG A CA 1
ATOM 721 C C . ARG A 1 95 ? 22.968 -0.852 -43.385 1.00 69.56 95 ARG A C 1
ATOM 723 O O . ARG A 1 95 ? 22.860 -2.027 -43.729 1.00 69.56 95 ARG A O 1
ATOM 730 N N . VAL A 1 96 ? 22.439 -0.384 -42.253 1.00 68.19 96 VAL A N 1
ATOM 731 C CA . VAL A 1 96 ? 21.684 -1.222 -41.299 1.00 68.19 96 VAL A CA 1
ATOM 732 C C . VAL A 1 96 ? 20.390 -1.749 -41.932 1.00 68.19 96 VAL A C 1
ATOM 734 O O . VAL A 1 96 ? 20.112 -2.944 -41.868 1.00 68.19 96 VAL A O 1
ATOM 737 N N . ALA A 1 97 ? 19.652 -0.903 -42.662 1.00 68.31 97 ALA A N 1
ATOM 738 C CA . ALA A 1 97 ? 18.451 -1.320 -43.395 1.00 68.31 97 ALA A CA 1
ATOM 739 C C . ALA A 1 97 ? 18.732 -2.301 -44.553 1.00 68.31 97 ALA A C 1
ATOM 741 O O . ALA A 1 97 ? 17.818 -2.963 -45.049 1.00 68.31 97 ALA A O 1
ATOM 742 N N . ARG A 1 98 ? 19.976 -2.374 -45.046 1.00 70.00 98 ARG A N 1
ATOM 743 C CA . ARG A 1 98 ? 20.396 -3.368 -46.046 1.00 70.00 98 ARG A CA 1
ATOM 744 C C . ARG A 1 98 ? 20.798 -4.693 -45.383 1.00 70.00 98 ARG A C 1
ATOM 746 O O . ARG A 1 98 ? 20.527 -5.738 -45.956 1.00 70.00 98 ARG A O 1
ATOM 753 N N . ALA A 1 99 ? 21.368 -4.645 -44.178 1.00 71.94 99 ALA A N 1
ATOM 754 C CA . ALA A 1 99 ? 21.775 -5.824 -43.413 1.00 71.94 99 ALA A CA 1
ATOM 755 C C . ALA A 1 99 ? 20.600 -6.606 -42.794 1.00 71.94 99 ALA A C 1
ATOM 757 O O . ALA A 1 99 ? 20.703 -7.814 -42.673 1.00 71.94 99 ALA A O 1
ATOM 758 N N . GLN A 1 100 ? 19.479 -5.958 -42.452 1.00 71.44 100 GLN A N 1
ATOM 759 C CA . GLN A 1 100 ? 18.280 -6.651 -41.938 1.00 71.44 100 GLN A CA 1
ATOM 760 C C . GLN A 1 100 ? 17.367 -7.258 -43.022 1.00 71.44 100 GLN A C 1
ATOM 762 O O . GLN A 1 100 ? 16.333 -7.838 -42.702 1.00 71.44 100 GLN A O 1
ATOM 767 N N . ARG A 1 101 ? 17.708 -7.089 -44.307 1.00 69.44 101 ARG A N 1
ATOM 768 C CA . ARG A 1 101 ? 16.959 -7.650 -45.449 1.00 69.44 101 ARG A CA 1
ATOM 769 C C . ARG A 1 101 ? 17.578 -8.927 -46.034 1.00 69.44 101 ARG A C 1
ATOM 771 O O . ARG A 1 101 ? 17.066 -9.422 -47.035 1.00 69.44 101 ARG A O 1
ATOM 778 N N . HIS A 1 102 ? 18.642 -9.435 -45.421 1.00 52.28 102 HIS A N 1
ATOM 779 C CA . HIS A 1 102 ? 19.250 -10.735 -45.697 1.00 52.28 102 HIS A CA 1
ATOM 780 C C . HIS A 1 102 ? 19.208 -11.584 -44.432 1.00 52.28 102 HIS A C 1
ATOM 782 O O . HIS A 1 102 ? 19.066 -12.814 -44.587 1.00 52.28 102 HIS A O 1
#

Secondary structure (DSSP, 8-state):
-EEEEESSS--TTS-GGGTT--SSEEEE--TT--EEEEEEE-SSSEEEEEEE-HHHHHHHHHHHHHHHHHHHHHHHHHHHHHHHHHHS-HHHHHHHHHHTT-

Radius of gyration: 29.12 Å; chains: 1; bounding box: 51×22×78 Å